Protein AF-C4P8J2-F1 (afdb_monomer_lite)

Structure (mmCIF, N/CA/C/O backbone):
data_AF-C4P8J2-F1
#
_entry.id   AF-C4P8J2-F1
#
loop_
_atom_site.group_PDB
_atom_site.id
_atom_site.type_symbol
_atom_site.label_atom_id
_atom_site.label_alt_id
_atom_site.label_comp_id
_atom_site.label_asym_id
_atom_site.label_entity_id
_atom_site.label_seq_id
_atom_site.pdbx_PDB_ins_code
_atom_site.Cartn_x
_atom_site.Cartn_y
_atom_site.Cartn_z
_atom_site.occupancy
_atom_site.B_iso_or_equiv
_atom_site.auth_seq_id
_atom_site.auth_comp_id
_atom_site.auth_asym_id
_atom_site.auth_atom_id
_atom_site.pdbx_PDB_model_num
ATOM 1 N N . PHE A 1 1 ? -2.681 -9.005 -24.513 1.00 81.62 1 PHE A N 1
ATOM 2 C CA . PHE A 1 1 ? -3.612 -8.296 -25.411 1.00 81.62 1 PHE A CA 1
ATOM 3 C C . PHE A 1 1 ? -2.949 -7.112 -26.117 1.00 81.62 1 PHE A C 1
ATOM 5 O O . PHE A 1 1 ? -3.033 -7.109 -27.329 1.00 81.62 1 PHE A O 1
ATOM 12 N N . PHE A 1 2 ? -2.230 -6.188 -25.453 1.00 95.88 2 PHE A N 1
ATOM 13 C CA . PHE A 1 2 ? -1.532 -5.073 -26.138 1.00 95.88 2 PHE A CA 1
ATOM 14 C C . PHE A 1 2 ? -0.155 -4.762 -25.508 1.00 95.88 2 PHE A C 1
ATOM 16 O O . PHE A 1 2 ? -0.044 -3.817 -24.727 1.00 95.88 2 PHE A O 1
ATOM 23 N N . PRO A 1 3 ? 0.886 -5.580 -25.755 1.00 95.38 3 PRO A N 1
A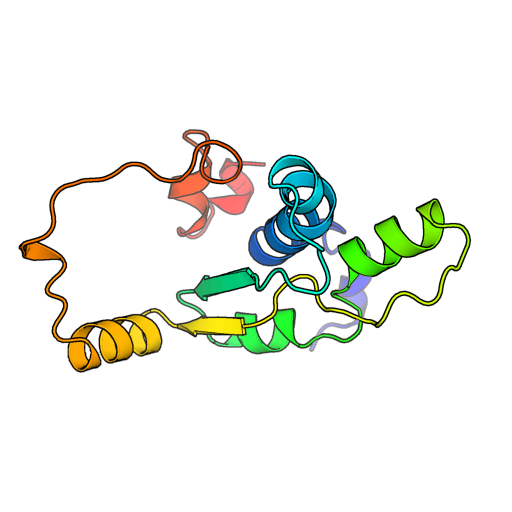TOM 24 C CA . PRO A 1 3 ? 2.213 -5.359 -25.168 1.00 95.38 3 PRO A CA 1
ATOM 25 C C . PRO A 1 3 ? 2.888 -4.079 -25.682 1.00 95.38 3 PRO A C 1
ATOM 27 O O . PRO A 1 3 ? 3.605 -3.427 -24.928 1.00 95.38 3 PRO A O 1
ATOM 30 N N . ASP A 1 4 ? 2.597 -3.671 -26.918 1.00 96.94 4 ASP A N 1
ATOM 31 C CA . ASP A 1 4 ? 3.220 -2.505 -27.558 1.00 96.94 4 ASP A CA 1
ATOM 32 C C . ASP A 1 4 ? 2.835 -1.174 -26.892 1.00 96.94 4 ASP A C 1
ATOM 34 O O . ASP A 1 4 ? 3.521 -0.173 -27.060 1.00 96.94 4 ASP A O 1
ATOM 38 N N . LEU A 1 5 ? 1.766 -1.161 -26.082 1.00 96.69 5 LEU A N 1
ATOM 39 C CA . LEU A 1 5 ? 1.336 0.021 -25.330 1.00 96.69 5 LEU A CA 1
ATOM 40 C C . LEU A 1 5 ? 2.059 0.193 -23.985 1.00 96.69 5 LEU A C 1
ATOM 42 O O . LEU A 1 5 ? 1.900 1.232 -23.346 1.00 96.69 5 LEU A O 1
ATOM 46 N N . LEU A 1 6 ? 2.851 -0.790 -23.536 1.00 94.38 6 LEU A N 1
ATOM 47 C CA . LEU A 1 6 ? 3.547 -0.730 -22.244 1.00 94.38 6 LEU A CA 1
ATOM 48 C C . LEU A 1 6 ? 4.432 0.519 -22.069 1.00 94.38 6 LEU A C 1
ATOM 50 O O . LEU A 1 6 ? 4.366 1.107 -20.989 1.00 94.38 6 LEU A O 1
ATOM 54 N N . PRO A 1 7 ? 5.202 0.982 -23.078 1.00 96.50 7 PRO A N 1
ATOM 55 C CA . PRO A 1 7 ? 6.015 2.194 -22.948 1.00 96.50 7 PRO A CA 1
ATOM 56 C C . PRO A 1 7 ? 5.205 3.484 -22.753 1.00 96.50 7 PRO A C 1
ATOM 58 O O . PRO A 1 7 ? 5.768 4.495 -22.345 1.00 96.50 7 PRO A O 1
ATOM 61 N N . HIS A 1 8 ? 3.901 3.467 -23.048 1.00 95.62 8 HIS A N 1
ATOM 62 C CA . HIS A 1 8 ? 3.013 4.625 -22.916 1.00 95.62 8 HIS A CA 1
ATOM 63 C C . HIS A 1 8 ? 2.270 4.673 -21.578 1.00 95.62 8 HIS A C 1
ATOM 65 O O . HIS A 1 8 ? 1.600 5.663 -21.283 1.00 95.62 8 HIS A O 1
ATOM 71 N N . LEU A 1 9 ? 2.357 3.618 -20.762 1.00 94.44 9 LEU A N 1
ATOM 72 C CA . LEU A 1 9 ? 1.787 3.641 -19.421 1.00 94.44 9 LEU A CA 1
ATOM 73 C C . LEU A 1 9 ? 2.589 4.589 -18.531 1.00 94.44 9 LEU A C 1
ATOM 75 O O . LEU A 1 9 ? 3.818 4.624 -18.586 1.00 94.44 9 LEU A O 1
ATOM 79 N N . SER A 1 10 ? 1.885 5.325 -17.669 1.00 95.25 10 SER A N 1
ATOM 80 C CA . SER A 1 10 ? 2.545 6.118 -16.635 1.00 95.25 10 SER A CA 1
ATOM 81 C C . SER A 1 10 ? 3.479 5.228 -15.816 1.00 95.25 10 SER A C 1
ATOM 83 O O . SER A 1 10 ? 3.098 4.143 -15.373 1.00 95.25 10 SER A O 1
ATOM 85 N N . SER A 1 11 ? 4.702 5.706 -15.592 1.00 93.31 11 SER A N 1
ATOM 86 C CA . SER A 1 11 ? 5.675 5.045 -14.718 1.00 93.31 11 SER A CA 1
ATOM 87 C C . SER A 1 11 ? 5.291 5.145 -13.239 1.00 93.31 11 SER A C 1
ATOM 89 O O . SER A 1 11 ? 5.884 4.474 -12.390 1.00 93.31 11 SER A O 1
ATOM 91 N N . ALA A 1 12 ? 4.292 5.974 -12.920 1.00 94.44 12 ALA A N 1
ATOM 92 C CA . ALA A 1 12 ? 3.747 6.102 -11.588 1.00 94.44 12 ALA A CA 1
ATOM 93 C C . AL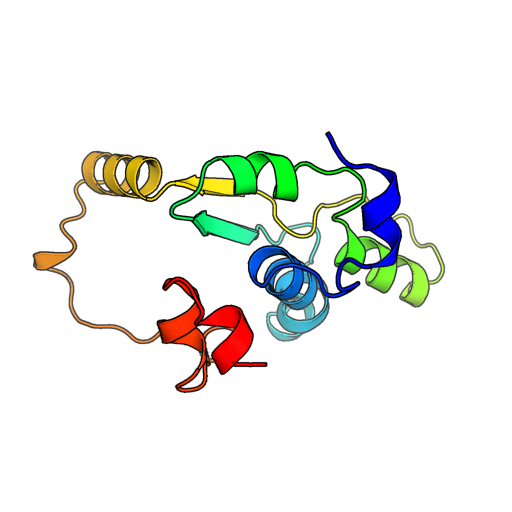A A 1 12 ? 3.155 4.766 -11.117 1.00 94.44 12 ALA A C 1
ATOM 95 O O . ALA A 1 12 ? 2.318 4.142 -11.769 1.00 94.44 12 ALA A O 1
ATOM 96 N N . LYS A 1 13 ? 3.575 4.346 -9.924 1.00 95.06 13 LYS A N 1
ATOM 97 C CA . LYS A 1 13 ? 2.949 3.243 -9.195 1.00 95.06 13 LYS A CA 1
ATOM 98 C C . LYS A 1 13 ? 1.478 3.546 -8.893 1.00 95.06 13 LYS A C 1
ATOM 100 O O . LYS A 1 13 ? 1.074 4.699 -8.799 1.00 95.06 13 LYS A O 1
ATOM 105 N N . SER A 1 14 ? 0.676 2.514 -8.643 1.00 95.94 14 SER A N 1
ATOM 106 C CA . SER A 1 14 ? -0.666 2.743 -8.102 1.00 95.94 14 SER A CA 1
ATOM 107 C C . SER A 1 14 ? -0.606 3.292 -6.665 1.00 95.94 14 SER A C 1
ATOM 109 O O . SER A 1 14 ? 0.384 3.037 -5.972 1.00 95.94 14 SER A O 1
ATOM 111 N N . PRO A 1 15 ? -1.664 3.958 -6.156 1.00 95.06 15 PRO A N 1
ATOM 112 C CA . PRO A 1 15 ? -1.664 4.507 -4.795 1.00 95.06 15 PRO A CA 1
ATOM 113 C C . PRO A 1 15 ? -1.352 3.473 -3.710 1.00 95.06 15 PRO A C 1
ATOM 115 O O . PRO A 1 15 ? -0.614 3.762 -2.775 1.00 95.06 15 PRO A O 1
ATOM 118 N N . GLN A 1 16 ? -1.837 2.237 -3.880 1.00 96.38 16 GLN A N 1
ATOM 119 C CA . GLN A 1 16 ? -1.477 1.101 -3.027 1.00 96.38 16 GLN A CA 1
ATOM 120 C C . GLN A 1 16 ? 0.044 0.930 -2.945 1.00 96.38 16 GLN A C 1
ATOM 122 O O . GLN A 1 16 ? 0.607 0.852 -1.858 1.00 96.38 16 GLN A O 1
ATOM 127 N N . GLN A 1 17 ? 0.703 0.838 -4.100 1.00 97.38 17 GLN A N 1
ATOM 128 C CA . GLN A 1 17 ? 2.131 0.539 -4.170 1.00 97.38 17 GLN A CA 1
ATOM 129 C C . GLN A 1 17 ? 2.997 1.737 -3.781 1.00 97.38 17 GLN A C 1
ATOM 131 O O . GLN A 1 17 ? 4.076 1.558 -3.218 1.00 97.38 17 GLN A O 1
ATOM 136 N N . MET A 1 18 ? 2.525 2.956 -4.052 1.00 96.81 18 MET A N 1
ATOM 137 C CA . MET A 1 18 ? 3.152 4.178 -3.552 1.00 96.81 18 MET A CA 1
ATOM 138 C C . MET A 1 18 ? 3.126 4.206 -2.024 1.00 96.81 18 MET A C 1
ATOM 140 O O . MET A 1 18 ? 4.181 4.318 -1.402 1.00 96.81 18 MET A O 1
ATOM 144 N N . LEU A 1 19 ? 1.945 4.039 -1.418 1.00 95.94 19 LEU A N 1
ATOM 145 C CA . LEU A 1 19 ? 1.801 4.093 0.033 1.00 95.94 19 LEU A CA 1
ATOM 146 C C . LEU A 1 19 ? 2.569 2.960 0.722 1.00 95.94 19 LEU A C 1
ATOM 148 O O . LEU A 1 19 ? 3.224 3.216 1.725 1.00 95.94 19 LEU A O 1
ATOM 152 N N . GLY A 1 20 ? 2.557 1.739 0.177 1.00 96.75 20 GLY A N 1
ATOM 153 C CA . GLY A 1 20 ? 3.336 0.622 0.725 1.00 96.75 20 GLY A CA 1
ATOM 154 C C . GLY A 1 20 ? 4.835 0.913 0.791 1.00 96.75 20 GLY A C 1
ATOM 155 O O . GLY A 1 20 ? 5.470 0.727 1.833 1.00 96.75 20 GLY A O 1
ATOM 156 N N . ALA A 1 21 ? 5.390 1.465 -0.291 1.00 96.62 21 ALA A N 1
ATOM 157 C CA . ALA A 1 21 ? 6.792 1.864 -0.326 1.00 96.62 21 ALA A CA 1
ATOM 158 C C . ALA A 1 21 ? 7.092 2.985 0.688 1.00 96.62 21 ALA A C 1
ATOM 160 O O . ALA A 1 21 ? 8.073 2.908 1.430 1.00 96.62 21 ALA A O 1
ATOM 161 N N . VAL A 1 22 ? 6.230 4.005 0.766 1.00 95.94 22 VAL A N 1
ATOM 162 C CA . VAL A 1 22 ? 6.371 5.126 1.712 1.00 95.94 22 VAL A CA 1
ATOM 163 C C . VAL A 1 22 ? 6.251 4.654 3.162 1.00 95.94 22 VAL A C 1
ATOM 165 O O . VAL A 1 22 ? 7.055 5.053 4.002 1.00 95.94 22 VAL A O 1
ATOM 168 N N . ALA A 1 23 ? 5.316 3.759 3.475 1.00 96.00 23 ALA A N 1
ATOM 169 C CA . ALA A 1 23 ? 5.132 3.240 4.825 1.00 96.00 23 ALA A CA 1
ATOM 170 C C . ALA A 1 23 ? 6.427 2.611 5.360 1.00 96.00 23 ALA A C 1
ATOM 172 O O . ALA A 1 2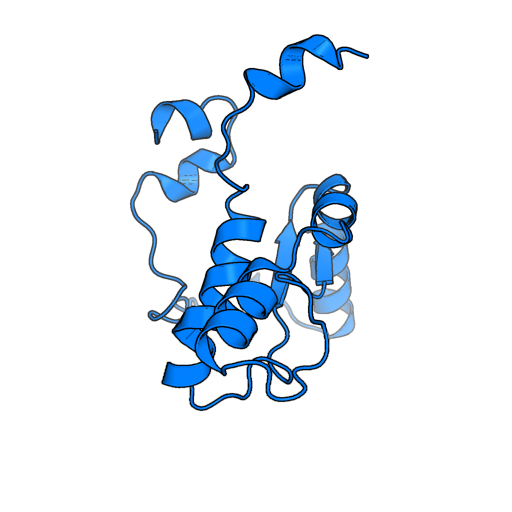3 ? 6.900 2.962 6.442 1.00 96.00 23 ALA A O 1
ATOM 173 N N . LYS A 1 24 ? 7.072 1.759 4.558 1.00 95.06 24 LYS A N 1
ATOM 174 C CA . LYS A 1 24 ? 8.288 1.060 4.986 1.00 95.06 24 LYS A CA 1
ATOM 175 C C . LYS A 1 24 ? 9.553 1.913 4.894 1.00 95.06 24 LYS A C 1
ATOM 177 O O . LYS A 1 24 ? 10.426 1.782 5.742 1.00 95.06 24 LYS A O 1
ATOM 182 N N . ALA A 1 25 ? 9.673 2.793 3.901 1.00 94.44 25 ALA A N 1
ATOM 183 C CA . ALA A 1 25 ? 10.882 3.603 3.725 1.00 94.44 25 ALA A CA 1
ATOM 184 C C . ALA A 1 25 ? 10.894 4.889 4.572 1.00 94.44 25 ALA A C 1
ATOM 186 O O . ALA A 1 25 ? 11.958 5.348 4.985 1.00 94.44 25 ALA A O 1
ATOM 187 N N . PHE A 1 26 ? 9.727 5.490 4.820 1.00 93.81 26 PHE A N 1
ATOM 188 C CA . PHE A 1 26 ? 9.602 6.802 5.461 1.00 93.81 26 PHE A CA 1
ATOM 189 C C . PHE A 1 26 ? 8.958 6.744 6.848 1.00 93.81 26 PHE A C 1
ATOM 191 O O . PHE A 1 26 ? 9.449 7.418 7.762 1.00 93.81 26 PHE A O 1
ATOM 198 N N . ALA A 1 27 ? 7.880 5.970 7.020 1.00 94.06 27 ALA A N 1
ATOM 199 C CA . ALA A 1 27 ? 7.164 5.921 8.295 1.00 94.06 27 ALA A CA 1
ATOM 200 C C . ALA A 1 27 ? 7.833 4.984 9.305 1.00 94.06 27 ALA A C 1
ATOM 202 O O . ALA A 1 27 ? 7.977 5.370 10.460 1.00 94.06 27 ALA A O 1
ATOM 203 N N . ALA A 1 28 ? 8.318 3.814 8.879 1.00 93.62 28 ALA A N 1
ATOM 204 C CA . ALA A 1 28 ? 9.016 2.863 9.750 1.00 93.62 28 ALA A CA 1
ATOM 205 C C . ALA A 1 28 ? 10.113 3.503 10.635 1.00 93.62 28 ALA A C 1
ATOM 207 O O . ALA A 1 28 ? 10.013 3.371 11.856 1.00 93.62 28 ALA A O 1
ATOM 208 N N . PRO A 1 29 ? 11.084 4.286 10.109 1.00 91.50 29 PRO A N 1
ATOM 209 C CA . PRO A 1 29 ? 12.094 4.921 10.960 1.00 91.50 29 PRO A CA 1
ATOM 210 C C . PRO A 1 29 ? 11.515 5.969 11.925 1.00 91.50 29 PRO A C 1
ATOM 212 O O . PRO A 1 29 ? 12.020 6.118 13.032 1.00 91.50 29 PRO A O 1
ATOM 215 N N . ARG A 1 30 ? 10.443 6.678 11.544 1.00 93.88 30 ARG A N 1
ATOM 216 C CA . ARG A 1 30 ? 9.775 7.672 12.408 1.00 93.88 30 ARG A CA 1
ATOM 217 C C . ARG A 1 30 ? 8.997 7.025 13.543 1.00 93.88 30 ARG A C 1
ATOM 219 O O . ARG A 1 30 ? 8.950 7.570 14.637 1.00 93.88 30 ARG A O 1
ATOM 226 N N . LEU A 1 31 ? 8.425 5.858 13.273 1.00 93.06 31 LEU A N 1
ATOM 227 C CA . LEU A 1 31 ? 7.747 5.024 14.257 1.00 93.06 31 LEU A CA 1
ATOM 228 C C . LEU A 1 31 ? 8.728 4.163 15.064 1.00 93.06 31 LEU A C 1
ATOM 230 O O . LEU A 1 31 ? 8.289 3.403 15.919 1.00 93.06 31 LEU A O 1
ATOM 234 N N . GLN A 1 32 ? 10.037 4.257 14.791 1.00 94.44 32 GLN A N 1
ATOM 235 C CA . GLN A 1 32 ? 11.078 3.420 15.399 1.00 94.44 32 GLN A CA 1
ATOM 236 C C . GLN A 1 32 ? 10.804 1.913 15.232 1.00 94.44 32 GLN A C 1
ATOM 238 O O . GLN A 1 32 ? 11.145 1.094 16.083 1.00 94.44 32 GLN A O 1
ATOM 243 N N . VAL A 1 33 ? 10.188 1.541 14.107 1.00 92.06 33 VAL A N 1
ATOM 244 C CA . VAL A 1 33 ? 9.882 0.159 13.740 1.00 92.06 33 VAL A CA 1
ATOM 245 C C . VAL A 1 33 ? 10.873 -0.302 12.682 1.00 92.06 33 VAL A C 1
ATOM 247 O O . VAL A 1 33 ? 11.129 0.393 11.701 1.00 92.06 33 VAL A O 1
ATOM 250 N N . ASP A 1 34 ? 11.397 -1.512 12.855 1.00 90.94 34 ASP A N 1
ATOM 251 C CA . ASP A 1 34 ? 12.165 -2.180 11.811 1.00 90.94 34 ASP A CA 1
ATOM 252 C C . ASP A 1 34 ? 11.263 -2.424 10.576 1.00 90.94 34 ASP A C 1
ATOM 254 O O . ASP A 1 34 ? 10.251 -3.128 10.698 1.00 90.94 34 ASP A O 1
ATOM 258 N N . PRO A 1 35 ? 11.598 -1.894 9.382 1.00 91.19 35 PRO A N 1
ATOM 259 C CA . PRO A 1 35 ? 10.802 -2.087 8.170 1.00 91.19 35 PRO A CA 1
ATOM 260 C C . PRO A 1 35 ? 10.607 -3.562 7.781 1.00 91.19 35 PRO A C 1
ATOM 262 O O . PRO A 1 35 ? 9.602 -3.886 7.148 1.00 91.19 35 PRO A O 1
ATOM 265 N N . HIS A 1 36 ? 11.495 -4.473 8.198 1.00 88.69 36 HIS A N 1
ATOM 266 C CA . HIS A 1 36 ? 11.311 -5.919 8.011 1.00 88.69 36 HIS A CA 1
ATOM 267 C C . HIS A 1 36 ? 10.179 -6.493 8.862 1.00 88.69 36 HIS A C 1
ATOM 269 O O . HIS A 1 36 ? 9.533 -7.475 8.483 1.00 88.69 36 HIS A O 1
ATOM 275 N N . ARG A 1 37 ? 9.952 -5.888 10.029 1.00 91.25 37 ARG A N 1
ATOM 276 C CA . ARG A 1 37 ? 8.913 -6.278 10.983 1.00 91.25 37 ARG A CA 1
ATOM 277 C C . ARG A 1 37 ? 7.603 -5.532 10.745 1.00 91.25 37 ARG A C 1
ATOM 279 O O . ARG A 1 37 ? 6.566 -5.979 11.227 1.00 91.25 37 ARG A O 1
ATOM 286 N N . MET A 1 38 ? 7.627 -4.439 9.982 1.00 93.94 38 MET A N 1
ATOM 287 C CA . MET A 1 38 ? 6.426 -3.720 9.570 1.00 93.94 38 MET A CA 1
ATOM 288 C C . MET A 1 38 ? 5.632 -4.526 8.536 1.00 93.94 38 MET A C 1
ATOM 290 O O . MET A 1 38 ? 6.139 -4.873 7.466 1.00 93.94 38 MET A O 1
ATOM 294 N N . LYS A 1 39 ? 4.354 -4.770 8.841 1.00 96.38 39 LYS A N 1
ATOM 295 C CA . LYS A 1 39 ? 3.388 -5.363 7.914 1.00 96.38 39 LYS A CA 1
ATOM 296 C C . LYS A 1 39 ? 2.430 -4.304 7.395 1.00 96.38 39 LYS A C 1
ATOM 298 O O . LYS A 1 39 ? 1.725 -3.675 8.175 1.00 96.38 39 LYS A O 1
ATOM 303 N N . VAL A 1 40 ? 2.399 -4.133 6.077 1.00 97.06 40 VAL A N 1
ATOM 304 C CA . VAL A 1 40 ? 1.476 -3.222 5.399 1.00 97.06 40 VAL A CA 1
ATOM 305 C C . VAL A 1 40 ? 0.358 -4.042 4.770 1.00 97.06 40 VAL A C 1
ATOM 307 O O . VAL A 1 40 ? 0.586 -4.823 3.843 1.00 97.06 40 VAL A O 1
ATOM 310 N N . ILE A 1 41 ? -0.854 -3.866 5.294 1.00 97.81 41 ILE A N 1
ATOM 311 C CA . ILE A 1 41 ? -2.059 -4.559 4.836 1.00 97.81 41 ILE A CA 1
ATOM 312 C C . ILE A 1 41 ? -2.946 -3.550 4.117 1.00 97.81 41 ILE A C 1
ATOM 314 O O . ILE A 1 41 ? -3.283 -2.506 4.666 1.00 97.81 41 ILE A O 1
ATOM 318 N N . SER A 1 42 ? -3.336 -3.868 2.888 1.00 97.50 42 SER A N 1
ATOM 319 C CA . SER A 1 42 ? -4.176 -3.006 2.067 1.00 97.50 42 SER A CA 1
ATOM 320 C C . SER A 1 42 ? -5.596 -3.554 1.962 1.00 97.50 42 SER A C 1
ATOM 322 O O . SER A 1 42 ? -5.783 -4.732 1.658 1.00 97.50 42 SER A O 1
ATOM 324 N N . ILE A 1 43 ? -6.604 -2.711 2.193 1.00 97.69 43 ILE A N 1
ATOM 325 C CA . ILE A 1 43 ? -8.015 -3.067 2.007 1.00 97.69 43 ILE A CA 1
ATOM 326 C C . ILE A 1 43 ? -8.481 -2.510 0.665 1.00 97.69 43 ILE A C 1
ATOM 328 O O . ILE A 1 43 ? -8.441 -1.302 0.449 1.00 97.69 43 ILE A O 1
ATOM 332 N N . MET A 1 44 ? -8.917 -3.381 -0.243 1.00 97.25 44 MET A N 1
ATOM 333 C CA . MET A 1 44 ? -9.186 -3.018 -1.633 1.00 97.25 44 MET A CA 1
ATOM 334 C C . MET A 1 44 ? -10.547 -3.532 -2.116 1.00 97.25 44 MET A C 1
ATOM 336 O O . MET A 1 44 ? -10.902 -4.682 -1.870 1.00 97.25 44 MET A O 1
ATOM 340 N N . PRO A 1 45 ? -11.300 -2.762 -2.913 1.00 95.75 45 PRO A N 1
ATOM 341 C CA . PRO A 1 45 ? -12.502 -3.264 -3.581 1.00 95.75 45 PRO A CA 1
ATOM 342 C C . PRO A 1 45 ? -12.185 -4.140 -4.814 1.00 95.75 45 PRO A C 1
ATOM 344 O O . PRO A 1 45 ? -13.077 -4.461 -5.593 1.00 95.75 45 PRO A O 1
ATOM 347 N N . CYS A 1 46 ? -10.922 -4.535 -5.021 1.00 94.69 46 CYS A N 1
ATOM 348 C CA . CYS A 1 46 ? -10.434 -5.193 -6.232 1.00 94.69 46 CYS A CA 1
ATOM 349 C C . CYS A 1 46 ? -9.596 -6.436 -5.903 1.00 94.69 46 CYS A C 1
ATOM 351 O O . CYS A 1 46 ? -8.704 -6.396 -5.057 1.00 94.69 46 CYS A O 1
ATOM 353 N N . THR A 1 47 ? -9.843 -7.540 -6.609 1.00 96.25 47 THR A N 1
ATOM 354 C CA . THR A 1 47 ? -9.071 -8.785 -6.465 1.00 96.25 47 THR A CA 1
ATOM 355 C C . THR A 1 47 ? -7.717 -8.721 -7.171 1.00 96.25 47 THR A C 1
ATOM 357 O O . THR A 1 47 ? -6.741 -9.260 -6.653 1.00 96.25 47 THR A O 1
ATOM 360 N N . ALA A 1 48 ? -7.615 -8.011 -8.301 1.00 96.50 48 ALA A N 1
ATOM 361 C CA . ALA A 1 48 ? -6.368 -7.871 -9.061 1.00 96.50 48 ALA A CA 1
ATOM 362 C C . ALA A 1 48 ? -5.249 -7.182 -8.256 1.00 96.50 48 ALA A C 1
ATOM 364 O O . ALA A 1 48 ? -4.069 -7.420 -8.505 1.00 96.50 48 ALA A O 1
ATOM 365 N N . LYS A 1 49 ? -5.606 -6.397 -7.230 1.00 97.38 49 LYS A N 1
ATOM 366 C CA . LYS A 1 49 ? -4.648 -5.773 -6.308 1.00 97.38 49 LYS A CA 1
ATOM 367 C C . LYS A 1 49 ? -3.797 -6.776 -5.527 1.00 97.38 49 LYS A C 1
ATOM 369 O O . LYS A 1 49 ? -2.653 -6.455 -5.211 1.00 97.38 49 LYS A O 1
ATOM 374 N N . LYS A 1 50 ? -4.301 -7.994 -5.286 1.00 98.31 50 LYS A N 1
ATOM 375 C CA . LYS A 1 50 ? -3.505 -9.095 -4.714 1.00 98.31 50 LYS A CA 1
ATOM 376 C C . LYS A 1 50 ? -2.364 -9.489 -5.659 1.00 98.31 50 LYS A C 1
ATOM 378 O O . LYS A 1 50 ? -1.224 -9.592 -5.225 1.00 98.31 50 LYS A O 1
ATOM 383 N N . ALA A 1 51 ? -2.659 -9.642 -6.952 1.00 97.69 51 ALA A N 1
ATOM 384 C CA . ALA A 1 51 ? -1.651 -9.960 -7.963 1.00 97.69 51 ALA A CA 1
ATOM 385 C C . ALA A 1 51 ? -0.660 -8.804 -8.162 1.00 97.69 51 ALA A C 1
ATOM 387 O O . ALA A 1 51 ? 0.532 -9.045 -8.306 1.00 97.69 51 ALA A O 1
ATOM 388 N N . GLU A 1 52 ? -1.127 -7.552 -8.112 1.00 97.88 52 GLU A N 1
ATOM 389 C CA . GLU A 1 52 ? -0.234 -6.390 -8.135 1.00 97.88 52 GLU A CA 1
ATOM 390 C C . GLU A 1 52 ? 0.734 -6.386 -6.945 1.00 97.88 52 GLU A C 1
ATOM 392 O O . GLU A 1 52 ? 1.911 -6.115 -7.140 1.00 97.88 52 GLU A O 1
ATOM 397 N N . ALA A 1 53 ? 0.269 -6.695 -5.729 1.00 97.56 53 ALA A N 1
ATOM 398 C CA . ALA A 1 53 ? 1.120 -6.782 -4.537 1.00 97.56 53 ALA A CA 1
ATOM 399 C C . ALA A 1 53 ? 2.119 -7.945 -4.577 1.00 97.56 53 ALA A C 1
ATOM 401 O O . ALA A 1 53 ? 3.230 -7.802 -4.082 1.00 97.56 53 ALA A O 1
ATOM 402 N N . ALA A 1 54 ? 1.751 -9.064 -5.202 1.00 97.25 54 ALA A N 1
ATOM 403 C CA . ALA A 1 54 ? 2.592 -10.256 -5.298 1.00 97.25 54 ALA A CA 1
ATOM 404 C C . ALA A 1 54 ? 3.697 -10.174 -6.370 1.00 97.25 54 ALA A C 1
ATOM 406 O O . ALA A 1 54 ? 4.494 -11.104 -6.501 1.00 97.25 54 ALA A O 1
ATOM 407 N N . ARG A 1 55 ? 3.748 -9.095 -7.159 1.00 96.88 55 ARG A N 1
ATOM 408 C CA . ARG A 1 55 ? 4.770 -8.895 -8.193 1.00 96.88 55 ARG A CA 1
ATOM 409 C C . ARG A 1 55 ? 6.177 -8.846 -7.576 1.00 96.88 55 ARG A C 1
ATOM 411 O O . ARG A 1 55 ? 6.399 -8.009 -6.700 1.00 96.88 55 ARG A O 1
ATOM 418 N N . PRO A 1 56 ? 7.144 -9.662 -8.041 1.00 96.12 56 PRO A N 1
ATOM 419 C CA . PRO A 1 56 ? 8.506 -9.677 -7.494 1.00 96.12 56 PRO A CA 1
ATOM 420 C C . PRO A 1 56 ? 9.214 -8.316 -7.540 1.00 96.12 56 PRO A C 1
ATOM 422 O O . PRO A 1 56 ? 10.090 -8.039 -6.723 1.00 96.12 56 PRO A O 1
ATOM 425 N N . GLU A 1 57 ? 8.844 -7.458 -8.491 1.00 95.25 57 GLU A N 1
ATOM 426 C CA . GLU A 1 57 ? 9.363 -6.101 -8.648 1.00 95.25 57 GLU A CA 1
ATOM 427 C C . GLU A 1 57 ? 8.794 -5.075 -7.647 1.00 95.25 57 GLU A C 1
ATOM 429 O O . GLU A 1 57 ? 9.357 -3.988 -7.514 1.00 95.25 57 GLU A O 1
ATOM 434 N N . MET A 1 58 ? 7.726 -5.398 -6.906 1.00 97.56 58 MET A N 1
ATOM 435 C CA . MET A 1 58 ? 7.089 -4.500 -5.927 1.00 97.56 58 MET A CA 1
ATOM 436 C C . MET A 1 58 ? 7.793 -4.546 -4.566 1.00 97.56 58 MET A C 1
ATOM 438 O O . MET A 1 58 ? 7.255 -5.006 -3.559 1.00 97.56 58 MET A O 1
ATOM 442 N N . ASN A 1 59 ? 9.041 -4.081 -4.559 1.00 96.50 59 ASN A N 1
ATOM 443 C CA . ASN A 1 59 ? 9.948 -4.070 -3.409 1.00 96.50 59 ASN A CA 1
ATOM 444 C C . ASN A 1 59 ? 10.797 -2.786 -3.351 1.00 96.50 59 ASN A C 1
ATOM 446 O O . ASN A 1 59 ? 11.982 -2.815 -3.011 1.00 96.50 59 ASN A O 1
ATOM 450 N N . SER A 1 60 ? 10.226 -1.640 -3.726 1.00 95.81 60 SER A N 1
ATOM 451 C CA . SER A 1 60 ? 10.984 -0.387 -3.810 1.00 95.81 60 SER A CA 1
ATOM 452 C C . SER A 1 60 ? 11.501 0.100 -2.464 1.00 95.81 60 SER A C 1
ATOM 454 O O . SER A 1 60 ? 12.607 0.630 -2.428 1.00 95.81 60 SER A O 1
ATOM 456 N N . ALA A 1 61 ? 10.763 -0.093 -1.369 1.00 94.94 61 ALA A N 1
ATOM 457 C CA . ALA A 1 61 ? 11.257 0.257 -0.039 1.00 94.94 61 ALA A CA 1
ATOM 458 C C . ALA A 1 61 ? 12.507 -0.553 0.322 1.00 94.94 61 ALA A C 1
ATOM 460 O O . ALA A 1 61 ? 13.496 0.009 0.792 1.00 94.94 61 ALA A O 1
ATOM 461 N N . PHE A 1 62 ? 12.493 -1.855 0.027 1.00 94.56 62 PHE A N 1
ATOM 462 C CA . PHE A 1 62 ? 13.653 -2.722 0.202 1.00 94.56 62 PHE A CA 1
ATOM 463 C C . PHE A 1 62 ? 14.856 -2.226 -0.609 1.00 94.56 62 PHE A C 1
ATOM 465 O O . PHE A 1 62 ? 15.939 -2.065 -0.048 1.00 94.56 62 PHE A O 1
ATOM 472 N N . ARG A 1 63 ? 14.671 -1.938 -1.908 1.00 93.31 63 ARG A N 1
ATOM 473 C CA . ARG A 1 63 ? 15.752 -1.420 -2.766 1.00 93.31 63 ARG A CA 1
ATOM 474 C C . ARG A 1 63 ? 16.313 -0.105 -2.226 1.00 93.31 63 ARG A C 1
ATOM 476 O O . ARG A 1 63 ? 17.516 0.005 -2.033 1.00 93.31 63 ARG A O 1
ATOM 483 N N . PHE A 1 64 ? 15.436 0.842 -1.890 1.00 92.75 64 PHE A N 1
ATOM 484 C CA . PHE A 1 64 ? 15.821 2.144 -1.344 1.00 92.75 64 PHE A CA 1
ATOM 485 C C . PHE A 1 64 ? 16.660 2.022 -0.065 1.00 92.75 64 PHE A C 1
ATOM 487 O O . PHE A 1 64 ? 17.667 2.713 0.093 1.00 92.75 64 PHE A O 1
ATOM 494 N N . ILE A 1 65 ? 16.259 1.134 0.848 1.00 91.31 65 ILE A N 1
ATOM 495 C CA . ILE A 1 65 ? 16.983 0.898 2.100 1.00 91.31 65 ILE A CA 1
ATOM 496 C C . ILE A 1 65 ? 18.329 0.222 1.824 1.00 91.31 65 ILE A C 1
ATOM 498 O O . ILE A 1 65 ? 19.345 0.693 2.331 1.00 91.31 65 ILE A O 1
ATOM 502 N N . LYS A 1 66 ? 18.354 -0.819 0.982 1.00 90.56 66 LYS A N 1
ATOM 503 C CA . LYS A 1 66 ? 19.573 -1.554 0.615 1.00 90.56 66 LYS A CA 1
ATOM 504 C C . LYS A 1 66 ? 20.634 -0.651 -0.019 1.00 90.56 66 LYS A C 1
ATOM 506 O O . LYS A 1 66 ? 21.813 -0.750 0.328 1.00 90.56 66 LYS A O 1
ATOM 511 N N . ASP A 1 67 ? 20.222 0.231 -0.926 1.00 89.94 67 ASP A N 1
ATOM 512 C CA . ASP A 1 67 ? 21.130 1.157 -1.610 1.00 89.94 67 ASP A CA 1
ATOM 513 C C . ASP A 1 67 ? 21.753 2.152 -0.619 1.00 89.94 67 ASP A C 1
ATOM 515 O O . ASP A 1 67 ? 22.935 2.489 -0.713 1.00 89.94 67 ASP A O 1
ATOM 519 N N . ARG A 1 68 ? 20.987 2.579 0.393 1.00 86.00 68 ARG A N 1
ATOM 520 C CA . ARG A 1 68 ? 21.464 3.487 1.446 1.00 86.00 68 ARG A CA 1
ATOM 521 C C . ARG A 1 68 ? 22.292 2.803 2.528 1.00 86.00 68 ARG A C 1
ATOM 523 O O . ARG A 1 68 ? 23.167 3.444 3.106 1.00 86.00 68 ARG A O 1
ATOM 530 N N . SER A 1 69 ? 22.047 1.525 2.798 1.00 81.50 69 SER A N 1
ATOM 531 C CA . SER A 1 69 ? 22.762 0.761 3.822 1.00 81.50 69 SER A CA 1
ATOM 532 C C . SER A 1 69 ? 24.081 0.147 3.334 1.00 81.50 69 SER A C 1
ATOM 534 O O . SER A 1 69 ? 24.713 -0.607 4.075 1.00 81.50 69 SER A O 1
ATOM 536 N N . LYS A 1 70 ? 24.515 0.465 2.102 1.00 70.44 70 LYS A N 1
ATOM 537 C CA . LYS A 1 70 ? 25.737 -0.061 1.461 1.00 70.44 70 LYS A CA 1
ATOM 538 C C . LYS A 1 70 ? 25.842 -1.593 1.527 1.00 70.44 70 LYS A C 1
ATOM 540 O O . LYS A 1 70 ? 26.925 -2.140 1.717 1.00 70.44 70 LYS A O 1
ATOM 545 N N . GLY A 1 71 ? 24.721 -2.294 1.348 1.00 56.81 71 GLY A N 1
ATOM 546 C CA . GLY A 1 71 ? 24.726 -3.750 1.199 1.00 56.81 71 GLY A CA 1
ATOM 547 C C . GLY A 1 71 ? 24.848 -4.554 2.494 1.00 56.81 71 GLY A C 1
ATOM 548 O O . GLY A 1 71 ? 25.195 -5.733 2.420 1.00 56.81 71 GLY A O 1
ATOM 549 N N . ASN A 1 72 ? 24.521 -3.989 3.665 1.00 59.44 72 ASN A N 1
ATOM 550 C CA . ASN A 1 72 ? 24.253 -4.846 4.822 1.00 59.44 72 ASN A CA 1
ATOM 551 C C . ASN A 1 72 ? 23.078 -5.792 4.486 1.00 59.44 72 ASN A C 1
ATOM 553 O O . ASN A 1 72 ? 22.126 -5.392 3.814 1.00 59.44 72 ASN A O 1
ATOM 557 N N . GLY A 1 73 ? 23.195 -7.072 4.853 1.00 58.19 73 GLY A N 1
ATOM 558 C CA . GLY A 1 73 ? 22.314 -8.174 4.441 1.00 58.19 73 GLY A CA 1
ATOM 559 C C . GLY A 1 73 ? 20.850 -7.985 4.839 1.00 58.19 73 GLY A C 1
ATOM 560 O O . GLY A 1 73 ? 20.363 -8.588 5.786 1.00 58.19 73 GLY A O 1
ATOM 561 N N . THR A 1 74 ? 20.153 -7.141 4.092 1.00 69.69 74 THR A N 1
ATOM 562 C CA . THR A 1 74 ? 18.747 -6.800 4.260 1.00 69.69 74 THR A CA 1
ATOM 563 C C . THR A 1 74 ? 17.950 -7.930 3.606 1.00 69.69 74 THR A C 1
ATOM 565 O O . THR A 1 74 ? 18.145 -8.224 2.425 1.00 69.69 74 THR A O 1
ATOM 568 N N . ALA A 1 75 ? 17.087 -8.616 4.357 1.00 85.69 75 ALA A N 1
ATOM 569 C CA . ALA A 1 75 ? 16.204 -9.637 3.790 1.00 85.69 75 ALA A CA 1
ATOM 570 C C . ALA A 1 75 ? 15.179 -8.996 2.838 1.00 85.69 75 ALA A C 1
ATOM 572 O O . ALA A 1 75 ? 14.612 -7.951 3.144 1.00 85.69 75 ALA A O 1
ATOM 573 N N . LEU A 1 76 ? 14.913 -9.605 1.684 1.00 90.19 76 LEU A N 1
ATOM 574 C CA . LEU A 1 76 ? 13.910 -9.079 0.757 1.00 90.19 76 LEU A CA 1
ATOM 575 C C . LEU A 1 76 ? 12.532 -8.980 1.441 1.00 90.19 76 LEU A C 1
ATOM 577 O O . LEU A 1 76 ? 12.066 -9.948 2.040 1.00 90.19 76 LEU A O 1
ATOM 581 N N . PHE A 1 77 ? 11.858 -7.837 1.296 1.00 93.31 77 PHE A N 1
ATOM 582 C CA . PHE A 1 77 ? 10.460 -7.660 1.697 1.00 93.31 77 PHE A CA 1
ATOM 583 C C . PHE A 1 77 ? 9.666 -6.892 0.629 1.00 93.31 77 PHE A C 1
ATOM 585 O O . PHE A 1 77 ? 10.237 -6.039 -0.059 1.00 93.31 77 PHE A O 1
ATOM 592 N N . PRO A 1 78 ? 8.359 -7.179 0.478 1.00 96.56 78 PRO A N 1
ATOM 593 C CA . PRO A 1 78 ? 7.504 -6.475 -0.473 1.00 96.56 78 PRO A CA 1
ATOM 594 C C . PRO A 1 78 ? 7.078 -5.105 0.067 1.00 96.56 78 PRO A C 1
ATOM 596 O O . PRO A 1 78 ? 7.079 -4.879 1.280 1.00 96.56 78 PRO A O 1
ATOM 599 N N . ASP A 1 79 ? 6.649 -4.209 -0.821 1.00 97.38 79 ASP A N 1
ATOM 600 C CA . ASP A 1 79 ? 6.059 -2.917 -0.438 1.00 97.38 79 ASP A CA 1
ATOM 601 C C . ASP A 1 79 ? 4.703 -3.110 0.281 1.00 97.38 79 ASP A C 1
ATOM 603 O O . ASP A 1 79 ? 4.395 -2.394 1.233 1.00 97.38 79 ASP A O 1
ATOM 607 N N . ILE A 1 80 ? 3.922 -4.119 -0.126 1.00 98.19 80 ILE A N 1
ATOM 608 C CA . ILE A 1 80 ? 2.635 -4.512 0.472 1.00 98.19 80 ILE A CA 1
ATOM 609 C C . ILE A 1 80 ? 2.688 -5.993 0.850 1.00 98.19 80 ILE A C 1
ATOM 611 O O . ILE A 1 80 ? 2.967 -6.833 0.000 1.00 98.19 80 ILE A O 1
ATOM 615 N N . ASP A 1 81 ? 2.401 -6.327 2.109 1.00 97.88 81 ASP A N 1
ATOM 616 C CA . ASP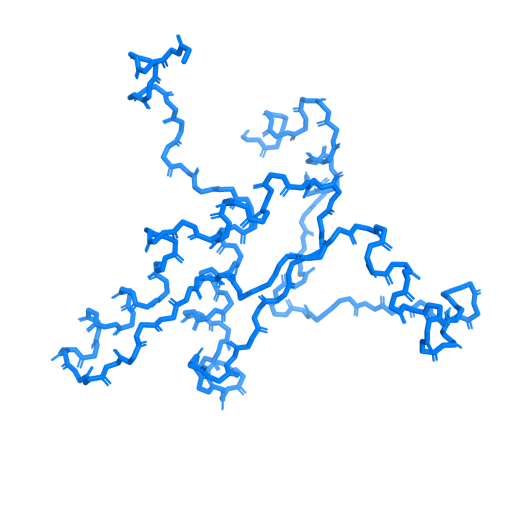 A 1 81 ? 2.476 -7.709 2.603 1.00 97.88 81 ASP A CA 1
ATOM 617 C C . ASP A 1 81 ? 1.200 -8.505 2.326 1.00 97.88 81 ASP A C 1
ATOM 619 O O . ASP A 1 81 ? 1.257 -9.704 2.061 1.00 97.88 81 ASP A O 1
ATOM 623 N N . LEU A 1 82 ? 0.039 -7.854 2.413 1.00 97.75 82 LEU A N 1
ATOM 624 C CA . LEU A 1 82 ? -1.254 -8.510 2.255 1.00 97.75 82 LEU A CA 1
ATOM 625 C C . LEU A 1 82 ? -2.277 -7.548 1.662 1.00 97.75 82 LEU A C 1
ATOM 627 O O . LEU A 1 82 ? -2.326 -6.374 2.019 1.00 97.75 82 LEU A O 1
ATOM 631 N N . VAL A 1 83 ? -3.145 -8.071 0.798 1.00 98.44 83 VAL A N 1
ATOM 632 C CA . VAL A 1 83 ? -4.320 -7.346 0.313 1.00 98.44 83 VAL A CA 1
ATOM 633 C C . VAL A 1 83 ? -5.572 -8.119 0.699 1.00 98.44 83 VAL A C 1
ATOM 635 O O . VAL A 1 83 ? -5.735 -9.280 0.310 1.00 98.44 83 VAL A O 1
ATOM 638 N N . LEU A 1 84 ? -6.466 -7.474 1.441 1.00 98.19 84 LEU A N 1
ATOM 639 C CA . LEU A 1 84 ? -7.801 -7.975 1.743 1.00 98.19 84 LEU A CA 1
ATOM 640 C C . LEU A 1 84 ? -8.824 -7.245 0.886 1.00 98.19 84 LEU A C 1
ATOM 642 O O . LEU A 1 84 ? -8.759 -6.036 0.684 1.00 98.19 84 LEU A O 1
ATOM 646 N N . THR A 1 85 ? -9.804 -7.983 0.399 1.00 98.12 85 THR A N 1
ATOM 647 C CA . THR A 1 85 ? -10.977 -7.401 -0.233 1.00 98.12 85 THR A CA 1
ATOM 648 C C . THR A 1 85 ? -11.928 -6.833 0.813 1.00 98.12 85 THR A C 1
ATOM 650 O O . THR A 1 85 ? -11.946 -7.289 1.958 1.00 98.12 85 THR A O 1
ATOM 653 N N . THR A 1 86 ? -12.810 -5.917 0.410 1.00 96.94 86 THR A N 1
ATOM 654 C CA . THR A 1 86 ? -13.906 -5.432 1.271 1.00 96.94 86 THR A CA 1
ATOM 655 C C . THR A 1 86 ? -14.727 -6.583 1.869 1.00 96.94 86 THR A C 1
ATOM 657 O O . THR A 1 86 ? -15.114 -6.535 3.034 1.00 96.94 86 THR A O 1
ATOM 660 N N . ARG A 1 87 ? -14.948 -7.664 1.104 1.00 97.69 87 ARG A N 1
ATOM 661 C CA . ARG A 1 87 ? -15.672 -8.860 1.572 1.00 97.69 87 ARG A CA 1
ATOM 662 C C . ARG A 1 87 ? -14.887 -9.658 2.615 1.00 97.69 87 ARG A C 1
ATOM 664 O O . ARG A 1 87 ? -15.480 -10.135 3.579 1.00 97.69 87 ARG A O 1
ATOM 671 N N . GLU A 1 88 ? -13.577 -9.809 2.430 1.00 98.25 88 GLU A N 1
ATOM 672 C CA . GLU A 1 88 ? -12.708 -10.496 3.395 1.00 98.25 88 GLU A CA 1
ATOM 673 C C . GLU A 1 88 ? -12.621 -9.713 4.709 1.00 98.25 88 GLU A C 1
ATOM 675 O O . GLU A 1 88 ? -12.777 -10.311 5.772 1.00 98.25 88 GLU A O 1
ATOM 680 N N . LEU A 1 89 ? -12.482 -8.382 4.648 1.00 97.56 89 LEU A N 1
ATOM 681 C CA . LEU A 1 89 ? -12.531 -7.534 5.841 1.00 97.56 89 LEU A CA 1
ATOM 682 C C . LEU A 1 89 ? -13.885 -7.648 6.554 1.00 97.56 89 LEU A C 1
ATOM 684 O O . LEU A 1 89 ? -13.927 -7.875 7.759 1.00 97.56 89 LEU A O 1
ATOM 688 N N . ALA A 1 90 ? -14.998 -7.565 5.819 1.00 97.00 90 ALA A N 1
ATOM 689 C CA . ALA A 1 90 ? -16.331 -7.707 6.404 1.00 97.00 90 ALA A CA 1
ATOM 690 C C . ALA A 1 90 ? -16.520 -9.063 7.108 1.00 97.00 90 ALA A C 1
ATOM 692 O O . ALA A 1 90 ? -17.153 -9.137 8.162 1.00 97.00 90 ALA A O 1
ATOM 693 N N . ARG A 1 91 ? -15.960 -10.145 6.552 1.00 97.94 91 ARG A N 1
ATOM 694 C CA . ARG A 1 91 ? -15.968 -11.464 7.197 1.00 97.94 91 ARG A CA 1
ATOM 695 C C . ARG A 1 91 ? -15.117 -11.476 8.469 1.00 97.94 91 ARG A C 1
ATOM 697 O O . ARG A 1 91 ? -15.579 -12.011 9.472 1.00 97.94 91 ARG A O 1
ATOM 704 N N . LEU A 1 92 ? -13.926 -10.877 8.440 1.00 97.38 92 LEU A N 1
ATOM 705 C CA . LEU A 1 92 ? -13.035 -10.790 9.599 1.00 97.38 92 LEU A CA 1
ATOM 706 C C . LEU A 1 92 ? -13.693 -10.034 10.763 1.00 97.38 92 LEU A C 1
ATOM 708 O O . LEU A 1 92 ? -13.696 -10.532 11.884 1.00 97.38 92 LEU A O 1
ATOM 712 N N . LEU A 1 93 ? -14.326 -8.891 10.483 1.00 97.12 93 LEU A N 1
ATOM 713 C CA . LEU A 1 93 ? -15.052 -8.105 11.486 1.00 97.12 93 LEU A CA 1
ATOM 714 C C . LEU A 1 93 ? -16.197 -8.907 12.119 1.00 97.12 93 LEU A C 1
ATOM 716 O O . LEU A 1 93 ? -16.322 -8.950 13.341 1.00 97.12 93 LEU A O 1
ATOM 720 N N . LYS A 1 94 ? -16.981 -9.631 11.305 1.00 96.88 94 LYS A N 1
ATOM 721 C CA . LYS A 1 94 ? -18.046 -10.519 11.804 1.00 96.88 94 LYS A CA 1
ATOM 722 C C . LYS A 1 94 ? -17.500 -11.651 12.676 1.00 96.88 94 LYS A C 1
ATOM 724 O O . LYS A 1 94 ? -18.085 -11.951 13.711 1.00 96.88 94 LYS A O 1
ATOM 729 N N . MET A 1 95 ? -16.384 -12.268 12.280 1.00 97.88 95 MET A N 1
ATOM 730 C CA . MET A 1 95 ? -15.721 -13.316 13.069 1.00 97.88 95 MET A CA 1
ATOM 731 C C . MET A 1 95 ? -15.209 -12.781 14.411 1.00 97.88 95 MET A C 1
ATOM 733 O O . MET A 1 95 ? -15.307 -13.476 15.418 1.00 97.88 95 MET A O 1
ATOM 737 N N . ALA A 1 96 ? -14.728 -11.538 14.432 1.00 97.56 96 ALA A N 1
ATOM 738 C CA . ALA A 1 96 ? -14.296 -10.839 15.638 1.00 97.56 96 ALA A CA 1
ATOM 739 C C . ALA A 1 96 ? -15.457 -10.263 16.474 1.00 97.56 96 ALA A C 1
ATOM 741 O O . ALA A 1 96 ? -15.208 -9.672 17.519 1.00 97.56 96 ALA A O 1
ATOM 742 N N . ARG A 1 97 ? -16.717 -10.439 16.040 1.00 97.12 97 ARG A N 1
ATOM 743 C CA . ARG A 1 97 ? -17.923 -9.860 16.665 1.00 97.12 97 ARG A CA 1
ATOM 744 C C . ARG A 1 97 ? -17.880 -8.328 16.778 1.00 97.12 97 ARG A C 1
ATOM 746 O O . ARG A 1 97 ? -18.407 -7.764 17.730 1.00 97.12 97 ARG A O 1
ATOM 753 N N . ILE A 1 98 ? -17.278 -7.665 15.791 1.00 96.62 98 ILE A N 1
ATOM 754 C CA . ILE A 1 98 ? -17.202 -6.203 15.701 1.00 96.62 98 ILE A CA 1
ATOM 755 C C . ILE A 1 98 ? -18.363 -5.684 14.842 1.00 96.62 98 ILE A C 1
ATOM 757 O O . ILE A 1 98 ? -18.495 -6.068 13.676 1.00 96.62 98 ILE A O 1
ATOM 761 N N . ASP A 1 99 ? -19.181 -4.790 15.405 1.00 94.81 99 ASP A N 1
ATOM 762 C CA . ASP A 1 99 ? -20.235 -4.061 14.688 1.00 94.81 99 ASP A CA 1
ATOM 763 C C . ASP A 1 99 ? -19.823 -2.601 14.470 1.00 94.81 99 ASP A C 1
ATOM 765 O O . ASP A 1 99 ? -19.921 -1.776 15.377 1.00 94.81 99 ASP A O 1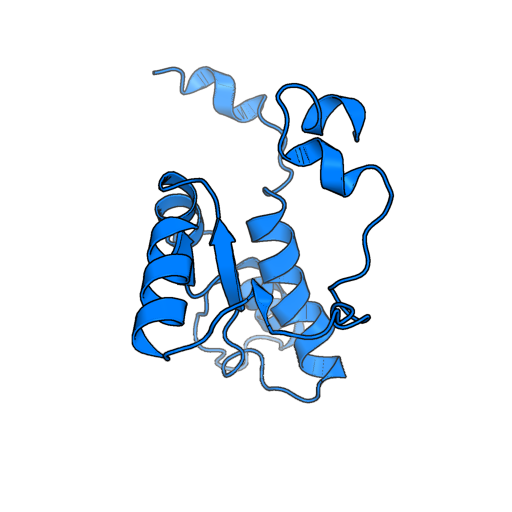
ATOM 769 N N . LEU A 1 100 ? -19.403 -2.273 13.244 1.00 91.69 100 LEU A N 1
ATOM 770 C CA . LEU A 1 100 ? -18.969 -0.920 12.872 1.00 91.69 100 LEU A CA 1
ATOM 771 C C . LEU A 1 100 ? -20.037 0.153 13.136 1.00 91.69 100 LEU A C 1
ATOM 773 O O . LEU A 1 100 ? -19.690 1.306 13.342 1.00 91.69 100 LEU A O 1
ATOM 777 N N . ARG A 1 101 ? -21.330 -0.205 13.148 1.00 93.31 101 ARG A N 1
ATOM 778 C CA . ARG A 1 101 ? -22.429 0.754 13.376 1.00 93.31 101 ARG A CA 1
ATOM 779 C C . ARG A 1 101 ? -22.501 1.245 14.819 1.00 93.31 101 ARG A C 1
ATOM 781 O O . ARG A 1 101 ? -23.162 2.240 15.084 1.00 93.31 101 ARG A O 1
ATOM 788 N N . GLN A 1 102 ? -21.894 0.503 15.740 1.00 95.19 102 GLN A N 1
ATOM 789 C CA . GLN A 1 102 ? -21.872 0.820 17.166 1.00 95.19 102 GLN A CA 1
ATOM 790 C C . GLN A 1 102 ? -20.553 1.469 17.594 1.00 95.19 102 GLN A C 1
ATOM 792 O O . GLN A 1 102 ? -20.405 1.833 18.758 1.00 95.19 102 GLN A O 1
ATOM 797 N N . MET A 1 103 ? -19.585 1.583 16.682 1.00 93.31 103 MET A N 1
ATOM 798 C CA . MET A 1 103 ? -18.286 2.166 16.985 1.00 93.31 103 MET A CA 1
ATOM 799 C C . MET A 1 103 ? -18.351 3.696 16.915 1.00 93.31 103 MET A C 1
ATOM 801 O O . MET A 1 103 ? -19.061 4.231 16.060 1.00 93.31 103 MET A O 1
ATOM 805 N N . PRO A 1 104 ? -17.622 4.405 17.793 1.00 94.38 104 PRO A N 1
ATOM 806 C CA . PRO A 1 104 ? -17.463 5.846 17.665 1.00 94.38 104 PRO A CA 1
ATOM 807 C C . PRO A 1 104 ? -16.697 6.191 16.382 1.00 94.38 104 PRO A C 1
ATOM 809 O O . PRO A 1 104 ? -15.938 5.379 15.849 1.00 94.38 104 PRO A O 1
ATOM 812 N N . GLU A 1 105 ? -16.886 7.414 15.894 1.00 92.19 105 GLU A N 1
ATOM 813 C CA . GLU A 1 105 ? -16.053 7.942 14.818 1.00 92.19 105 GLU A CA 1
ATOM 814 C C . GLU A 1 105 ? -14.631 8.201 15.323 1.00 92.19 105 GLU A C 1
ATOM 816 O O . GLU A 1 105 ? -14.426 8.750 16.407 1.00 92.19 105 GLU A O 1
ATOM 821 N N . GLU A 1 106 ? -13.644 7.833 14.510 1.00 91.12 106 GLU A N 1
ATOM 822 C CA . GLU A 1 106 ? -12.227 8.035 14.794 1.00 91.12 106 GLU A CA 1
ATOM 823 C C . GLU A 1 106 ? -11.504 8.561 13.551 1.00 91.12 106 GLU A C 1
ATOM 825 O O . GLU A 1 106 ? -11.911 8.321 12.411 1.00 91.12 106 GLU A O 1
ATOM 830 N N . HIS A 1 107 ? -10.411 9.288 13.779 1.00 88.88 107 HIS A N 1
ATOM 831 C CA . HIS A 1 107 ? -9.557 9.791 12.708 1.00 88.88 107 HIS A CA 1
ATOM 832 C C . HIS A 1 107 ? -8.454 8.782 12.391 1.00 88.88 107 HIS A C 1
ATOM 834 O O . HIS A 1 107 ? -7.957 8.087 13.274 1.00 88.88 107 HIS A O 1
ATOM 840 N N . ALA A 1 108 ? -8.036 8.737 11.127 1.00 88.12 108 ALA A N 1
ATOM 841 C CA . ALA A 1 108 ? -6.868 7.962 10.731 1.00 88.12 108 ALA A CA 1
ATOM 842 C C . ALA A 1 108 ? -5.578 8.539 11.340 1.00 88.12 108 ALA A C 1
ATOM 844 O O . ALA A 1 108 ? -5.485 9.739 11.612 1.00 88.12 108 ALA A O 1
ATOM 845 N N . ASP A 1 109 ? -4.554 7.694 11.470 1.00 88.44 109 ASP A N 1
ATOM 846 C CA . ASP A 1 109 ? -3.238 8.119 11.942 1.00 88.44 109 ASP A CA 1
ATOM 847 C C . ASP A 1 109 ? -2.6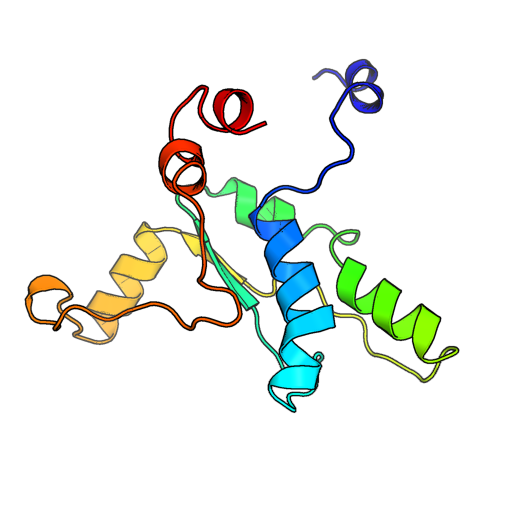50 9.222 11.043 1.00 88.44 109 ASP A C 1
ATOM 849 O O . ASP A 1 109 ? -2.531 9.037 9.826 1.00 88.44 109 ASP A O 1
ATOM 853 N N . PRO A 1 110 ? -2.194 10.355 11.602 1.00 83.81 110 PRO A N 1
ATOM 854 C CA . PRO A 1 110 ? -1.847 11.536 10.812 1.00 83.81 110 PRO A CA 1
ATOM 855 C C . PRO A 1 110 ? -0.606 11.351 9.928 1.00 83.81 110 PRO A C 1
ATOM 857 O O . PRO A 1 110 ? -0.468 12.034 8.917 1.00 83.81 110 PRO A O 1
ATOM 860 N N . LEU A 1 111 ? 0.300 10.428 10.278 1.00 86.50 111 LEU A N 1
ATOM 861 C CA . LEU A 1 111 ? 1.581 10.257 9.582 1.00 86.50 111 LEU A CA 1
ATOM 862 C C . LEU A 1 111 ? 1.419 9.796 8.125 1.00 86.50 111 LEU A C 1
ATOM 864 O O . LEU A 1 111 ? 2.204 10.193 7.267 1.00 86.50 111 LEU A O 1
ATOM 868 N N . LEU A 1 112 ? 0.433 8.937 7.863 1.00 86.50 112 LEU A N 1
ATOM 869 C CA . LEU A 1 112 ? 0.164 8.361 6.539 1.00 86.50 112 LEU A CA 1
ATOM 870 C C . LEU A 1 112 ? -1.311 8.448 6.126 1.00 86.50 112 LEU A C 1
ATOM 872 O O . LEU A 1 112 ? -1.633 8.157 4.978 1.00 86.50 112 LEU A O 1
ATOM 876 N N . GLY A 1 113 ? -2.204 8.805 7.051 1.00 79.25 113 GLY A N 1
ATOM 877 C CA . GLY A 1 113 ? -3.648 8.863 6.838 1.00 79.25 113 GLY A CA 1
ATOM 878 C C . GLY A 1 113 ? -4.159 10.222 6.374 1.00 79.25 113 GLY A C 1
ATOM 879 O O . GLY A 1 113 ? -5.343 10.342 6.075 1.00 79.25 113 GLY A O 1
ATOM 880 N N . ALA A 1 114 ? -3.302 11.243 6.295 1.00 79.25 114 ALA A N 1
ATOM 881 C CA . ALA A 1 114 ? -3.683 12.534 5.740 1.00 79.25 114 ALA A CA 1
ATOM 882 C C . ALA A 1 114 ? -3.933 12.418 4.226 1.00 79.25 114 ALA A C 1
ATOM 884 O O . ALA A 1 114 ? -3.109 11.882 3.485 1.00 79.25 114 ALA A O 1
ATOM 885 N N . TYR A 1 115 ? -5.057 12.957 3.758 1.00 77.06 115 TYR A N 1
ATOM 886 C CA . TYR A 1 115 ? -5.402 13.017 2.341 1.00 77.06 115 TYR A CA 1
ATOM 887 C C . TYR A 1 115 ? -6.036 14.368 1.996 1.00 77.06 115 TYR A C 1
ATOM 889 O O . TYR A 1 115 ? -6.652 15.016 2.840 1.00 77.06 115 TYR A O 1
ATOM 897 N N . THR A 1 116 ? -5.877 14.808 0.749 1.00 76.12 116 THR A N 1
ATOM 898 C CA . THR A 1 116 ? -6.536 16.014 0.226 1.00 76.12 116 THR A CA 1
ATOM 899 C C . THR A 1 116 ? -7.881 15.655 -0.410 1.00 76.12 116 THR A C 1
ATOM 901 O O . THR A 1 116 ? -8.152 14.485 -0.690 1.00 76.12 116 THR A O 1
ATOM 904 N N . GLY A 1 117 ? -8.725 16.653 -0.694 1.00 62.19 117 GLY A N 1
ATOM 905 C CA . GLY A 1 117 ? -10.063 16.456 -1.277 1.00 62.19 117 GLY A CA 1
ATOM 906 C C . GLY A 1 117 ? -10.111 15.706 -2.620 1.00 62.19 117 GLY A C 1
ATOM 907 O O . GLY A 1 117 ? -11.187 15.286 -3.031 1.00 62.19 117 GLY A O 1
ATOM 908 N N . ALA A 1 118 ? -8.966 15.482 -3.275 1.00 59.09 118 ALA A N 1
ATOM 909 C CA . ALA A 1 118 ? -8.846 14.693 -4.501 1.00 59.09 118 ALA A CA 1
ATOM 910 C C . ALA A 1 118 ? -8.760 13.168 -4.256 1.00 59.09 118 ALA A C 1
ATOM 912 O O . ALA A 1 118 ? -9.088 12.370 -5.131 1.00 59.09 118 ALA A O 1
ATOM 913 N N . ALA A 1 119 ? -8.359 12.717 -3.063 1.00 61.50 119 ALA A N 1
ATOM 914 C CA . ALA A 1 119 ? -8.246 11.283 -2.770 1.00 61.50 119 ALA A CA 1
ATOM 915 C C . ALA A 1 119 ? -9.598 10.528 -2.743 1.00 61.50 119 ALA A C 1
ATOM 917 O O . ALA A 1 119 ? -9.657 9.410 -3.262 1.00 61.50 119 ALA A O 1
ATOM 918 N N . PRO A 1 120 ? -10.703 11.097 -2.212 1.00 63.78 120 PRO A N 1
ATOM 919 C CA . PRO A 1 120 ? -12.004 10.426 -2.192 1.00 63.78 120 PRO A CA 1
ATOM 920 C C . PRO A 1 120 ? -12.582 10.128 -3.582 1.00 63.78 120 PRO A C 1
ATOM 922 O O . PRO A 1 120 ? -13.312 9.148 -3.743 1.00 63.78 120 PRO A O 1
ATOM 925 N N . ILE A 1 121 ? -12.265 10.940 -4.600 1.00 69.44 121 ILE A N 1
ATOM 926 C CA . ILE A 1 121 ? -12.800 10.748 -5.958 1.00 69.44 121 ILE A CA 1
ATOM 927 C C . ILE A 1 121 ? -12.063 9.658 -6.742 1.00 69.44 121 ILE A C 1
ATOM 929 O O . ILE A 1 121 ? -12.622 9.130 -7.699 1.00 69.44 121 ILE A O 1
ATOM 933 N N . PHE A 1 122 ? -10.879 9.224 -6.292 1.00 62.41 122 PHE A N 1
ATOM 934 C CA . PHE A 1 122 ? -10.071 8.186 -6.947 1.00 62.41 122 PHE A CA 1
ATOM 935 C C . PHE A 1 122 ? -10.831 6.862 -7.160 1.00 62.41 122 PHE A C 1
ATOM 937 O O . PHE A 1 122 ? -10.553 6.116 -8.096 1.00 62.41 122 PHE A O 1
ATOM 944 N N . GLY A 1 123 ? -11.813 6.562 -6.300 1.00 59.91 123 GLY A N 1
ATOM 945 C CA . GLY A 1 123 ? -12.663 5.371 -6.400 1.00 59.91 123 GLY A CA 1
ATOM 946 C C . GLY A 1 123 ? -13.750 5.432 -7.483 1.00 59.91 123 GLY A C 1
ATOM 947 O O . GLY A 1 123 ? -14.455 4.441 -7.678 1.00 59.91 123 GLY A O 1
ATOM 948 N N . ARG A 1 124 ? -13.915 6.566 -8.176 1.00 66.19 124 ARG A N 1
ATOM 949 C CA . ARG A 1 124 ? -14.876 6.751 -9.273 1.00 66.19 124 ARG A CA 1
ATOM 950 C C . ARG A 1 124 ? -14.153 6.752 -10.619 1.00 66.19 124 ARG A C 1
ATOM 952 O O . ARG A 1 124 ? -13.024 7.228 -10.729 1.00 66.19 124 ARG A O 1
ATOM 959 N N . THR A 1 125 ? -14.812 6.255 -11.665 1.00 58.81 125 THR A N 1
ATOM 960 C CA . THR A 1 125 ? -14.309 6.381 -13.043 1.00 58.81 125 THR A CA 1
ATOM 961 C C . THR A 1 125 ? -14.034 7.853 -13.360 1.00 58.81 125 THR A C 1
ATOM 963 O O . THR A 1 125 ? -14.900 8.692 -13.138 1.00 58.81 125 THR A O 1
ATOM 966 N N . GLY A 1 126 ? -12.832 8.160 -13.856 1.00 61.47 126 GLY A N 1
ATOM 967 C CA . GLY A 1 126 ? -12.387 9.532 -14.131 1.00 61.47 126 GLY A CA 1
ATOM 968 C C . GLY A 1 126 ? -11.678 10.225 -12.962 1.00 61.47 126 GLY A C 1
ATOM 969 O O . GLY A 1 126 ? -10.872 11.113 -13.210 1.00 61.47 126 GLY A O 1
ATOM 970 N N . GLY A 1 127 ? -11.849 9.768 -11.718 1.00 54.25 127 GLY A N 1
ATOM 971 C CA . GLY A 1 127 ? -11.295 10.455 -10.544 1.00 54.25 127 GLY A CA 1
ATOM 972 C C . GLY A 1 127 ? -9.768 10.436 -10.443 1.00 54.25 127 GLY A C 1
ATOM 973 O O . GLY A 1 127 ? -9.185 11.335 -9.855 1.00 54.25 127 GLY A O 1
ATOM 974 N N . VAL A 1 128 ? -9.103 9.449 -11.055 1.00 65.94 128 VAL A N 1
ATOM 975 C CA . VAL A 1 128 ? -7.631 9.442 -11.183 1.00 65.94 128 VAL A CA 1
ATOM 976 C C . VAL A 1 128 ? -7.150 10.540 -12.130 1.00 65.94 128 VAL A C 1
ATOM 978 O O . VAL A 1 128 ? -6.125 11.151 -11.870 1.00 65.94 128 VAL A O 1
ATOM 981 N N . MET A 1 129 ? -7.883 10.772 -13.222 1.00 63.38 129 MET A N 1
ATOM 982 C CA . MET A 1 129 ? -7.553 11.794 -14.218 1.00 63.38 129 MET A CA 1
ATOM 983 C C . MET A 1 129 ? -7.866 13.194 -13.689 1.00 63.38 129 MET A C 1
ATOM 985 O O . MET A 1 129 ? -7.099 14.116 -13.906 1.00 63.38 129 MET A O 1
ATOM 989 N N . GLU A 1 130 ? -8.984 13.344 -12.979 1.00 57.97 130 GLU A N 1
ATOM 990 C CA . GLU A 1 130 ? -9.409 14.617 -12.388 1.00 57.97 130 GLU A CA 1
ATOM 991 C C . GLU A 1 130 ? -8.486 15.079 -11.250 1.00 57.97 130 GLU A C 1
ATOM 993 O O . GLU A 1 130 ? -8.345 16.273 -11.009 1.00 57.97 130 GLU A O 1
ATOM 998 N N . ALA A 1 131 ? -7.842 14.136 -10.559 1.00 51.12 131 ALA A N 1
ATOM 999 C CA . ALA A 1 131 ? -6.905 14.412 -9.475 1.00 51.12 131 ALA A CA 1
ATOM 1000 C C . ALA A 1 131 ? -5.448 14.638 -9.931 1.00 51.12 131 ALA A C 1
ATOM 1002 O O . ALA A 1 131 ? -4.605 14.908 -9.072 1.00 51.12 131 ALA A O 1
ATOM 1003 N N . ALA A 1 132 ? -5.143 14.446 -11.221 1.00 53.75 132 ALA A N 1
ATOM 1004 C CA . ALA A 1 132 ? -3.786 14.470 -11.777 1.00 53.75 132 ALA A CA 1
ATOM 1005 C C . ALA A 1 132 ? -3.334 15.863 -12.235 1.00 53.75 132 ALA A C 1
ATOM 1007 O O . ALA A 1 132 ? -4.189 16.663 -12.674 1.00 53.75 132 ALA A O 1
#

pLDDT: mean 88.71, std 12.88, range [51.12, 98.44]

Foldseek 3Di:
DCPVCVVVDDPDDDPLLVLLLCCLQPVCVVVVHHSVPDAAEAEDQDPCVQVVQVDPPQQNNQVVVCVVVVHDPRDGDGSHDYYHYPVRVVVVCVVVVHDPVPDDDDADDPVRRDDDPLVVQVPDVCSVVVSD

Secondary structure (DSSP, 8-state):
--GGGGGGS-SPPPHHHHHHHHIIIIIHHHTT--TTT---EEEES-SHHHHHHT-TT--HHHHHHHHHTTT--PPP--S-SEEEEHHHHHHHHHHTT--GGGSPP-PPPHHHH---TTTGGGGSTTHHHHT-

Sequence (132 aa):
FFPDLLPHLSSAKSPQQMLGAVAKAFAAPRLQVDPHRMKVISIMPCTAKKAEAARPEMNSAFRFIKDRSKGNGTALFPDIDLVLTTRELARLLKMARIDLRQMPEEHADPLLGAYTGAAPIFGRTGGVMEAA

Radius of gyration: 17.08 Å; chains: 1; bounding box: 48×30×45 Å